Protein AF-A0A3Q7WY56-F1 (afdb_monomer)

Structure (mmCIF, N/CA/C/O backbone):
data_AF-A0A3Q7WY56-F1
#
_entry.id   AF-A0A3Q7WY56-F1
#
loop_
_atom_site.group_PDB
_atom_site.id
_atom_site.type_symbol
_atom_site.label_atom_id
_atom_site.label_alt_id
_a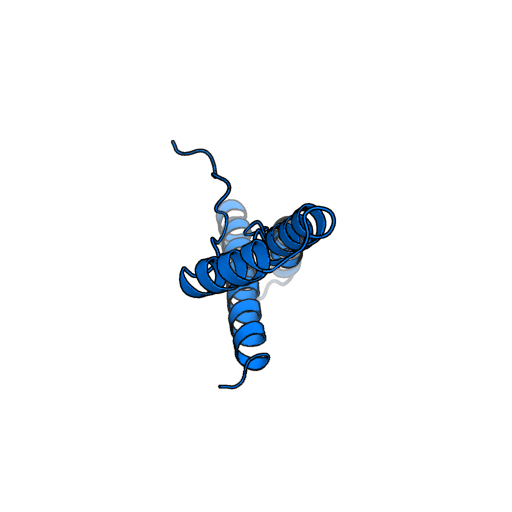tom_site.label_comp_id
_atom_site.label_asym_id
_atom_site.label_entity_id
_atom_site.label_seq_id
_atom_site.pdbx_PDB_ins_code
_atom_site.Cartn_x
_atom_site.Cartn_y
_atom_site.Cartn_z
_atom_site.occupancy
_atom_site.B_iso_or_equiv
_atom_site.auth_seq_id
_atom_site.auth_comp_id
_atom_site.auth_asym_id
_atom_site.auth_atom_id
_atom_site.pdbx_PDB_model_num
ATOM 1 N N . MET A 1 1 ? -13.138 19.930 -10.312 1.00 34.09 1 MET A N 1
ATOM 2 C CA . MET A 1 1 ? -11.864 19.343 -9.850 1.00 34.09 1 MET A CA 1
ATOM 3 C C . MET A 1 1 ? -12.068 18.940 -8.403 1.00 34.09 1 MET A C 1
ATOM 5 O O . MET A 1 1 ? -12.091 19.811 -7.547 1.00 34.09 1 MET A O 1
ATOM 9 N N . ALA A 1 2 ? -12.364 17.667 -8.146 1.00 39.28 2 ALA A N 1
ATOM 10 C CA . ALA A 1 2 ? -12.441 17.174 -6.778 1.00 39.28 2 ALA A CA 1
ATOM 11 C C . ALA A 1 2 ? -11.005 17.058 -6.255 1.00 39.28 2 ALA A C 1
ATOM 13 O O . ALA A 1 2 ? -10.162 16.441 -6.908 1.00 39.28 2 ALA A O 1
ATOM 14 N N . LEU A 1 3 ? -10.716 17.704 -5.125 1.00 43.19 3 LEU A N 1
ATOM 15 C CA . LEU A 1 3 ? -9.521 17.400 -4.339 1.00 43.19 3 LEU A CA 1
ATOM 16 C C . LEU A 1 3 ? -9.532 15.889 -4.035 1.00 43.19 3 LEU A C 1
ATOM 18 O O . LEU A 1 3 ? -10.628 15.335 -3.938 1.00 43.19 3 LEU A O 1
ATOM 22 N N . PRO A 1 4 ? -8.375 15.208 -3.929 1.00 46.72 4 PRO A N 1
ATOM 23 C CA . PRO A 1 4 ? -8.322 13.815 -3.493 1.00 46.72 4 PRO A CA 1
ATOM 24 C C . PRO A 1 4 ? -8.887 13.741 -2.072 1.00 46.72 4 PRO A C 1
ATOM 26 O O . PRO A 1 4 ? -8.187 13.974 -1.087 1.00 46.72 4 PRO A O 1
ATOM 29 N N . ASP A 1 5 ? -10.198 13.544 -2.000 1.00 47.88 5 ASP A N 1
ATOM 30 C CA . ASP A 1 5 ? -10.966 13.618 -0.776 1.00 47.88 5 ASP A CA 1
ATOM 31 C C . ASP A 1 5 ? -10.681 12.370 0.056 1.00 47.88 5 ASP A C 1
ATOM 33 O O . ASP A 1 5 ? -10.374 11.292 -0.468 1.00 47.88 5 ASP A O 1
ATOM 37 N N . LYS A 1 6 ? -10.706 12.525 1.376 1.00 53.75 6 LYS A N 1
ATOM 38 C CA . LYS A 1 6 ? -10.384 11.440 2.301 1.00 53.75 6 LYS A CA 1
ATOM 39 C C . LYS A 1 6 ? -11.526 10.429 2.261 1.00 53.75 6 LYS A C 1
ATOM 41 O O . LYS A 1 6 ? -12.520 10.577 2.961 1.00 53.75 6 LYS A O 1
ATOM 46 N N . HIS A 1 7 ? -11.383 9.398 1.438 1.00 49.97 7 HIS A N 1
ATOM 47 C CA . HIS A 1 7 ? -12.298 8.266 1.432 1.00 49.97 7 HIS A CA 1
ATOM 48 C C . HIS A 1 7 ? -12.074 7.450 2.711 1.00 49.97 7 HIS A C 1
ATOM 50 O O . HIS A 1 7 ? -11.085 6.728 2.850 1.00 49.97 7 HIS A O 1
ATOM 56 N N . TYR A 1 8 ? -12.961 7.634 3.684 1.00 56.81 8 TYR A N 1
ATOM 57 C CA . TYR A 1 8 ? -13.052 6.765 4.849 1.00 56.81 8 TYR A CA 1
ATOM 58 C C . TYR A 1 8 ? -13.863 5.537 4.447 1.00 56.81 8 TYR A C 1
ATOM 60 O O . TYR A 1 8 ? -14.979 5.685 3.945 1.00 56.81 8 TYR A O 1
ATOM 68 N N . ASP A 1 9 ? -13.303 4.344 4.644 1.00 60.62 9 ASP A N 1
ATOM 69 C CA . ASP A 1 9 ? -14.116 3.133 4.591 1.00 60.62 9 ASP A CA 1
ATOM 70 C C . ASP A 1 9 ? -15.002 3.150 5.835 1.00 60.62 9 ASP A C 1
ATOM 72 O O . ASP A 1 9 ? -14.515 3.175 6.967 1.00 60.62 9 ASP A O 1
ATOM 76 N N . VAL A 1 10 ? -16.310 3.247 5.616 1.00 63.91 10 VAL A N 1
ATOM 77 C CA . VAL A 1 10 ? -17.287 3.237 6.701 1.00 63.91 10 VAL A CA 1
ATOM 78 C C . VAL A 1 10 ? -17.569 1.791 7.116 1.00 63.91 10 VAL A C 1
ATOM 80 O O . VAL A 1 10 ? -17.696 0.930 6.241 1.00 63.91 10 VAL A O 1
ATOM 83 N N . PRO A 1 11 ? -17.686 1.504 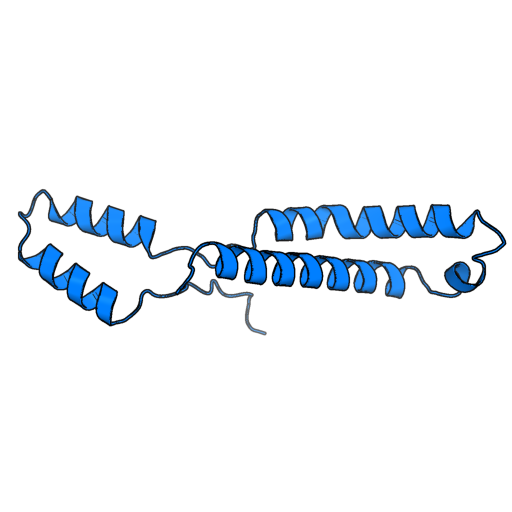8.426 1.00 68.38 11 PRO A N 1
ATOM 84 C CA . PRO A 1 11 ? -18.069 0.179 8.897 1.00 68.38 11 PRO A CA 1
ATOM 85 C C . PRO A 1 11 ? -19.449 -0.231 8.369 1.00 68.38 11 PRO A C 1
ATOM 87 O O . PRO A 1 11 ? -20.301 0.604 8.047 1.00 68.38 11 PRO A O 1
ATOM 90 N N . SER A 1 12 ? -19.670 -1.540 8.283 1.00 75.69 12 SER A N 1
ATOM 91 C CA . SER A 1 12 ? -20.938 -2.116 7.838 1.00 75.69 12 SER A CA 1
ATOM 92 C C . SER A 1 12 ? -22.076 -1.730 8.785 1.00 75.69 12 SER A C 1
ATOM 94 O O . SER A 1 12 ? -21.887 -1.623 9.994 1.00 75.69 12 SER A O 1
ATOM 96 N N . ASN A 1 13 ? -23.297 -1.597 8.254 1.00 79.12 13 ASN A N 1
ATOM 97 C CA . ASN A 1 13 ? -24.485 -1.259 9.051 1.00 79.12 13 ASN A CA 1
ATOM 98 C C . ASN A 1 13 ? -24.681 -2.213 10.248 1.00 79.12 13 ASN A C 1
ATOM 100 O O . ASN A 1 13 ? -25.041 -1.781 11.336 1.00 79.12 13 ASN A O 1
ATOM 104 N N . LYS A 1 14 ? -24.346 -3.497 10.064 1.00 80.19 14 LYS A N 1
ATOM 105 C CA . LYS A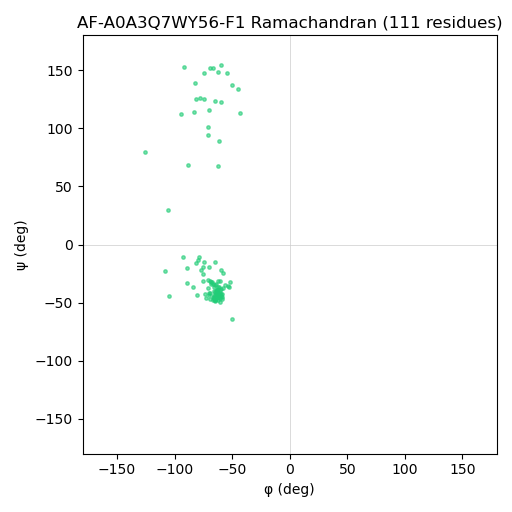 1 14 ? -24.416 -4.520 11.119 1.00 80.19 14 LYS A CA 1
ATOM 106 C C . LYS A 1 14 ? -23.440 -4.253 12.269 1.00 80.19 14 LYS A C 1
ATOM 108 O O . LYS A 1 14 ? -23.795 -4.402 13.428 1.00 80.19 14 LYS A O 1
ATOM 113 N N . GLU A 1 15 ? -22.224 -3.813 11.948 1.00 78.12 15 GLU A N 1
ATOM 114 C CA . GLU A 1 15 ? -21.193 -3.496 12.946 1.00 78.12 15 GLU A CA 1
ATOM 115 C C . GLU A 1 15 ? -21.559 -2.239 13.743 1.00 78.12 15 GLU A C 1
ATOM 117 O O . GLU A 1 15 ? -21.224 -2.127 14.921 1.00 78.12 15 GLU A O 1
ATOM 122 N N . ILE A 1 16 ? -22.275 -1.305 13.107 1.00 81.69 16 ILE A N 1
ATOM 123 C CA . ILE A 1 16 ? -22.806 -0.102 13.752 1.00 81.69 16 ILE A CA 1
ATOM 124 C C . ILE A 1 16 ? -23.946 -0.465 14.715 1.00 81.69 16 ILE A C 1
ATOM 126 O O . ILE A 1 16 ? -23.963 0.042 15.836 1.00 81.69 16 ILE A O 1
ATOM 130 N N . GLU A 1 17 ? -24.869 -1.351 14.323 1.00 83.50 17 GLU A N 1
ATOM 131 C CA . GLU A 1 17 ? -25.944 -1.837 15.206 1.00 83.50 17 GLU A CA 1
ATOM 132 C C . GLU A 1 17 ? -25.396 -2.586 16.427 1.00 83.50 17 GLU A C 1
ATOM 134 O O . GLU A 1 17 ? -25.799 -2.296 17.558 1.00 83.50 17 GLU A O 1
ATOM 139 N N . ASP A 1 18 ? -24.441 -3.496 16.220 1.00 84.12 18 ASP A N 1
ATOM 140 C CA . ASP A 1 18 ? -23.810 -4.256 17.305 1.00 84.12 18 ASP A CA 1
ATOM 141 C C . ASP A 1 18 ? -23.045 -3.335 18.269 1.00 84.12 18 ASP A C 1
ATOM 143 O O . ASP A 1 18 ? -23.153 -3.474 19.493 1.00 84.12 18 ASP A O 1
ATOM 147 N N . PHE A 1 19 ? -22.331 -2.338 17.734 1.00 83.56 19 PHE A N 1
ATOM 148 C CA . PHE A 1 19 ? -21.687 -1.301 18.539 1.00 83.56 19 PHE A CA 1
ATOM 149 C C . PHE A 1 19 ? -22.703 -0.506 19.360 1.00 83.56 19 PHE A C 1
ATOM 151 O O . PHE A 1 19 ? -22.495 -0.292 20.553 1.00 83.56 19 PHE A O 1
ATOM 158 N N . PHE A 1 20 ? -23.811 -0.085 18.749 1.00 82.81 20 PHE A N 1
ATOM 159 C CA . PHE A 1 20 ? -24.818 0.725 19.428 1.00 82.81 20 PHE A CA 1
ATOM 160 C C . PHE A 1 20 ? -25.499 -0.049 20.560 1.00 82.81 20 PHE A C 1
ATOM 162 O O . PHE A 1 20 ? -25.772 0.508 21.624 1.00 82.81 20 PHE A O 1
ATOM 169 N N . LYS A 1 21 ? -25.722 -1.350 20.368 1.00 85.44 21 LYS A N 1
ATOM 170 C CA . LYS A 1 21 ? -26.266 -2.230 21.403 1.00 85.44 21 LYS A CA 1
ATOM 171 C C . LYS A 1 21 ? -25.299 -2.374 22.584 1.00 85.44 21 LYS A C 1
ATOM 173 O O . LYS A 1 21 ? -25.692 -2.143 23.726 1.00 85.44 21 LYS A O 1
ATOM 178 N N . GLN A 1 22 ? -24.021 -2.631 22.300 1.00 83.56 22 GLN A N 1
ATOM 179 C CA . GLN A 1 22 ? -22.964 -2.729 23.313 1.00 83.56 22 GLN A CA 1
ATOM 180 C C . GLN A 1 22 ? -22.719 -1.393 24.039 1.00 83.56 22 GLN A C 1
ATOM 182 O O . GLN A 1 22 ? -22.464 -1.368 25.242 1.00 83.56 22 GLN A O 1
ATOM 187 N N . TRP A 1 23 ? -22.856 -0.270 23.331 1.00 81.19 23 TRP A N 1
ATOM 188 C CA . TRP A 1 23 ? -22.805 1.074 23.899 1.00 81.19 23 TRP A CA 1
ATOM 189 C C . TRP A 1 23 ? -23.927 1.308 24.906 1.00 81.19 23 TRP A C 1
ATOM 191 O O . TRP A 1 23 ? -23.679 1.801 26.009 1.00 81.19 23 TRP A O 1
ATOM 201 N N . ASN A 1 24 ? -25.158 0.950 24.539 1.00 82.62 24 ASN A N 1
ATOM 202 C CA . ASN A 1 24 ? -26.337 1.208 25.360 1.00 82.62 24 ASN A CA 1
ATOM 203 C C . ASN A 1 24 ? -26.377 0.333 26.622 1.00 82.62 24 ASN A C 1
ATOM 205 O O . ASN A 1 24 ? -26.863 0.781 27.657 1.00 82.62 24 ASN A O 1
ATOM 209 N N . GLU A 1 25 ? -25.815 -0.876 26.550 1.00 83.44 25 GLU A N 1
ATOM 210 C CA . GLU A 1 25 ? -25.674 -1.805 27.681 1.00 83.44 25 GLU A CA 1
ATOM 211 C C . GLU A 1 25 ? -24.495 -1.452 28.617 1.00 83.44 25 GLU A C 1
ATOM 213 O O . GLU A 1 25 ? -24.387 -2.003 29.712 1.00 83.44 25 GLU A O 1
ATOM 218 N N . SER A 1 26 ? -23.612 -0.525 28.223 1.00 78.69 26 SER A N 1
ATOM 219 C CA . SER A 1 26 ? -22.411 -0.166 28.993 1.00 78.69 26 SER A CA 1
ATOM 220 C C . SER A 1 26 ? -22.614 0.999 29.977 1.00 78.69 26 SER A C 1
ATOM 222 O O . SER A 1 26 ? -23.435 1.894 29.770 1.00 78.69 26 SER A O 1
ATOM 224 N N . ASN A 1 27 ? -21.819 1.011 31.055 1.00 78.88 27 ASN A N 1
ATOM 225 C CA . ASN A 1 27 ? -21.794 2.101 3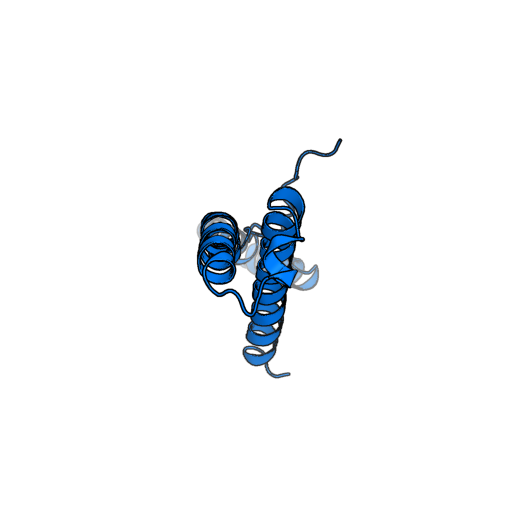2.039 1.00 78.88 27 ASN A CA 1
ATOM 226 C C . ASN A 1 27 ? -21.188 3.391 31.465 1.00 78.88 27 ASN A C 1
ATOM 228 O O . ASN A 1 27 ? -20.312 3.352 30.601 1.00 78.88 27 ASN A O 1
ATOM 232 N N . GLU A 1 28 ? -21.609 4.539 32.000 1.00 72.69 28 GLU A N 1
ATOM 233 C CA . GLU A 1 28 ? -21.256 5.881 31.510 1.00 72.69 28 GLU A CA 1
ATOM 234 C C . GLU A 1 28 ? -19.738 6.147 31.449 1.00 72.69 28 GLU A C 1
ATOM 236 O O . GLU A 1 28 ? -19.259 6.750 30.491 1.00 72.69 28 GLU A O 1
ATOM 241 N N . GLU A 1 29 ? -18.961 5.598 32.390 1.00 73.69 29 GLU A N 1
ATOM 242 C CA . GLU A 1 29 ? -17.489 5.660 32.376 1.00 73.69 29 GLU A CA 1
ATOM 243 C C . GLU A 1 29 ? -16.850 4.845 31.240 1.00 73.69 29 GLU A C 1
ATOM 245 O O . GLU A 1 29 ? -15.826 5.240 30.682 1.00 73.69 29 GLU A O 1
ATOM 250 N N . ASN A 1 30 ? -17.454 3.714 30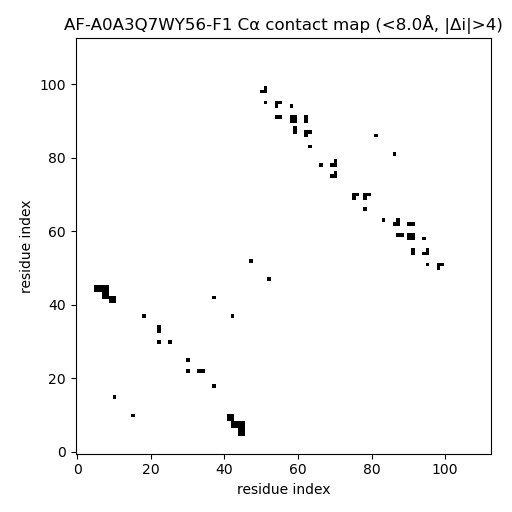.866 1.00 75.44 30 ASN A N 1
ATOM 251 C CA . ASN A 1 30 ? -16.913 2.814 29.845 1.00 75.44 30 ASN A CA 1
ATOM 252 C C . ASN A 1 30 ? -17.377 3.162 28.435 1.00 75.44 30 ASN A C 1
ATOM 254 O O . ASN A 1 30 ? -16.691 2.789 27.482 1.00 75.44 30 ASN A O 1
ATOM 258 N N . LYS A 1 31 ? -18.480 3.909 28.299 1.00 78.12 31 LYS A N 1
ATOM 259 C CA . LYS A 1 31 ? -18.975 4.412 27.016 1.00 78.12 31 LYS A CA 1
ATOM 260 C C . LYS A 1 31 ? -17.843 5.093 26.253 1.00 78.12 31 LYS A C 1
ATOM 262 O O . LYS A 1 31 ? -17.358 4.544 25.275 1.00 78.12 31 LYS A O 1
ATOM 267 N N . ASN A 1 32 ? -17.275 6.189 26.755 1.00 76.62 32 ASN A N 1
ATOM 268 C CA . ASN A 1 32 ? -16.212 6.918 26.040 1.00 76.62 32 ASN A CA 1
ATOM 269 C C . ASN A 1 32 ? -15.026 6.047 25.575 1.00 76.62 32 ASN A C 1
ATOM 271 O O . ASN A 1 32 ? -14.458 6.294 24.507 1.00 76.62 32 ASN A O 1
ATOM 275 N N . LYS A 1 33 ? -14.683 4.999 26.331 1.00 80.81 33 LYS A N 1
ATOM 276 C CA . LYS A 1 33 ? -13.626 4.049 25.974 1.00 80.81 33 LYS A CA 1
ATOM 277 C C . LYS A 1 33 ? -14.036 3.126 24.822 1.00 80.81 33 LYS A C 1
ATOM 279 O O . LYS A 1 33 ? -13.282 2.994 23.864 1.00 80.81 33 LYS A O 1
ATOM 284 N N . ILE A 1 34 ? -15.246 2.570 24.870 1.00 81.50 34 ILE A N 1
ATOM 285 C CA . ILE A 1 34 ? -15.800 1.683 23.834 1.00 81.50 34 ILE A CA 1
ATOM 286 C C . ILE A 1 34 ? -15.938 2.415 22.486 1.00 81.50 34 ILE A C 1
ATOM 288 O O . ILE A 1 34 ? -15.645 1.839 21.441 1.00 81.50 34 ILE A O 1
ATOM 292 N N . PHE A 1 35 ? -16.301 3.703 22.485 1.00 81.25 35 PHE A N 1
ATOM 293 C CA . PHE A 1 35 ? -16.392 4.511 21.252 1.00 81.25 35 PHE A CA 1
ATOM 294 C C . PHE A 1 35 ? -15.026 4.861 20.712 1.00 81.25 35 PHE A C 1
ATOM 296 O O . PHE A 1 35 ? -14.814 4.763 19.508 1.00 81.25 35 PHE A O 1
ATOM 303 N N . SER A 1 36 ? -14.097 5.240 21.588 1.00 78.06 36 SER A N 1
ATOM 304 C CA . SER A 1 36 ? -12.723 5.512 21.172 1.00 78.06 36 SER A CA 1
ATOM 305 C C . SER A 1 36 ? -12.105 4.274 20.517 1.00 78.06 36 SER A C 1
ATOM 307 O O . SER A 1 36 ? -11.552 4.385 19.426 1.00 78.06 36 SER A O 1
ATOM 309 N N . ASP A 1 37 ? -12.287 3.091 21.109 1.00 81.00 37 ASP A N 1
ATOM 310 C CA . ASP A 1 37 ? -11.825 1.827 20.528 1.00 81.00 37 ASP A CA 1
ATOM 311 C C . ASP A 1 37 ? -12.537 1.495 19.209 1.00 81.00 37 ASP A C 1
ATOM 313 O O . ASP A 1 37 ? -11.883 1.100 18.245 1.00 81.00 37 ASP A O 1
ATOM 317 N N . PHE A 1 38 ? -13.856 1.695 19.116 1.00 81.31 38 PHE A N 1
ATOM 318 C CA . PHE A 1 38 ? -14.605 1.469 17.875 1.00 81.31 38 PHE A CA 1
ATOM 319 C C . PHE A 1 38 ? -14.144 2.396 16.746 1.00 81.31 38 PHE A C 1
ATOM 321 O O . PHE A 1 38 ? -13.912 1.940 15.627 1.00 81.31 38 PHE A O 1
ATOM 328 N N . MET A 1 39 ? -13.955 3.684 17.036 1.00 76.31 39 MET A N 1
ATOM 329 C CA . MET A 1 39 ? -13.480 4.666 16.062 1.00 76.31 39 MET A CA 1
ATOM 330 C C . MET A 1 39 ? -12.042 4.364 15.634 1.00 76.31 39 MET A C 1
ATOM 332 O O . MET A 1 39 ? -11.756 4.365 14.442 1.00 76.31 39 MET A O 1
ATOM 336 N N . LEU A 1 40 ? -11.145 4.030 16.566 1.00 72.19 40 LEU A N 1
ATOM 337 C CA . LEU A 1 40 ? -9.760 3.665 16.242 1.00 72.19 40 LEU A CA 1
ATOM 338 C C . LEU A 1 40 ? -9.662 2.384 15.406 1.00 72.19 40 LEU A C 1
ATOM 340 O O . LEU A 1 40 ? -8.767 2.263 14.570 1.00 72.19 40 LEU A O 1
ATOM 344 N N . LYS A 1 41 ? -10.564 1.426 15.632 1.00 70.38 41 LYS A N 1
ATOM 345 C CA . LYS A 1 41 ? -10.542 0.122 14.964 1.00 70.38 41 LYS A CA 1
ATOM 346 C C . LYS A 1 41 ? -11.221 0.145 13.594 1.00 70.38 41 LYS A C 1
ATOM 348 O O . LYS A 1 41 ? -10.740 -0.522 12.681 1.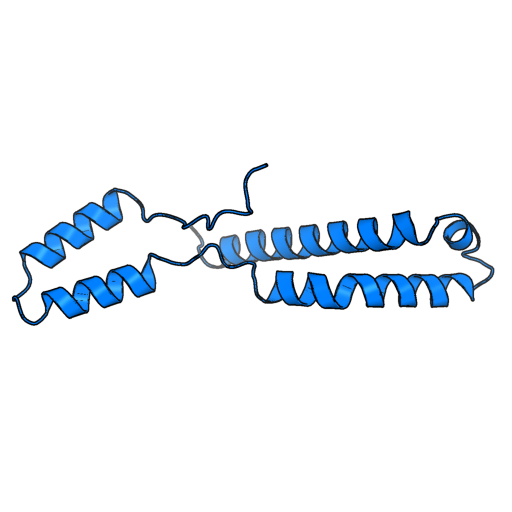00 70.38 41 LYS A O 1
ATOM 353 N N . ASN A 1 42 ? -12.302 0.914 13.450 1.00 65.19 42 ASN A N 1
ATOM 354 C CA . ASN A 1 42 ? -13.158 0.885 12.262 1.00 65.19 42 ASN A CA 1
ATOM 355 C C . ASN A 1 42 ? -13.034 2.124 11.373 1.00 65.19 42 ASN A C 1
ATOM 357 O O . ASN A 1 42 ? -13.288 2.029 10.177 1.00 65.19 42 ASN A O 1
ATOM 361 N N . VAL A 1 43 ? -12.591 3.269 11.901 1.00 59.59 43 VAL A N 1
ATOM 362 C CA . VAL A 1 43 ? -12.251 4.441 11.079 1.00 59.59 43 VAL A CA 1
ATOM 363 C C . VAL A 1 43 ? -10.793 4.319 10.663 1.00 59.59 43 VAL A C 1
ATOM 365 O O . VAL A 1 43 ? -9.912 5.065 11.095 1.00 59.59 43 VAL A O 1
ATOM 368 N N . ASN A 1 44 ? -10.521 3.343 9.802 1.00 56.19 44 ASN A N 1
ATOM 369 C CA . ASN A 1 44 ? -9.261 3.329 9.088 1.00 56.19 44 ASN A CA 1
ATOM 370 C C . ASN A 1 44 ? -9.446 4.248 7.880 1.00 56.19 44 ASN A C 1
ATOM 372 O O . ASN A 1 44 ? -10.245 3.974 6.984 1.00 56.19 44 ASN A O 1
ATOM 376 N N . LEU A 1 45 ? -8.717 5.368 7.859 1.00 51.41 45 LEU A N 1
ATOM 377 C CA . LEU A 1 45 ? -8.466 6.072 6.603 1.00 51.41 45 LEU A CA 1
ATOM 378 C C . LEU A 1 45 ? -8.090 4.992 5.590 1.00 51.41 45 LEU A C 1
ATOM 380 O O . LEU A 1 45 ? -7.262 4.140 5.925 1.00 51.41 45 LEU A O 1
ATOM 384 N N . SER A 1 46 ? -8.663 5.020 4.384 1.00 52.25 46 SER A N 1
ATOM 385 C CA . SER A 1 46 ? -8.112 4.301 3.234 1.00 52.25 46 SER A CA 1
ATOM 386 C C . SER A 1 46 ? -6.725 4.892 2.959 1.00 52.25 46 SER A C 1
ATOM 388 O O . SER A 1 46 ? -6.512 5.634 1.999 1.00 52.25 46 SER A O 1
ATOM 390 N N . LYS A 1 47 ? -5.788 4.670 3.884 1.00 53.16 47 LYS A N 1
ATOM 391 C CA . LYS A 1 47 ? -4.424 5.139 3.854 1.00 53.16 47 LYS A CA 1
ATOM 392 C C . LYS A 1 47 ? -3.875 4.527 2.594 1.00 53.16 47 LYS A C 1
ATOM 394 O O . LYS A 1 47 ? -3.925 3.313 2.399 1.00 53.16 47 LYS A O 1
ATOM 399 N N . VAL A 1 48 ? -3.399 5.406 1.728 1.00 56.09 48 VAL A N 1
ATOM 400 C CA . VAL A 1 48 ? -2.430 5.039 0.712 1.00 56.09 48 VAL A CA 1
ATOM 401 C C . VAL A 1 48 ? -1.414 4.156 1.425 1.00 56.09 48 VAL A C 1
ATOM 403 O O . VAL A 1 48 ? -0.782 4.608 2.374 1.00 56.09 48 VAL A O 1
ATOM 406 N N . ASP A 1 49 ? -1.377 2.877 1.061 1.00 64.38 49 ASP A N 1
ATOM 407 C CA . ASP A 1 49 ? -0.518 1.903 1.719 1.00 64.38 49 ASP A CA 1
ATOM 408 C C . ASP A 1 49 ? 0.905 2.427 1.800 1.00 64.38 49 ASP A C 1
ATOM 410 O O . ASP A 1 49 ? 1.416 2.922 0.795 1.00 64.38 49 ASP A O 1
ATOM 414 N N . ASP A 1 50 ? 1.575 2.257 2.939 1.00 72.31 50 ASP A N 1
ATOM 415 C CA . ASP A 1 50 ? 2.981 2.652 3.082 1.00 72.31 50 ASP A CA 1
ATOM 416 C C . ASP A 1 50 ? 3.832 2.034 1.960 1.00 72.31 50 ASP A C 1
ATOM 418 O O . ASP A 1 50 ? 4.685 2.695 1.375 1.00 72.31 50 ASP A O 1
ATOM 422 N N . ALA A 1 51 ? 3.517 0.800 1.546 1.00 69.25 51 ALA A N 1
ATOM 423 C CA . ALA A 1 51 ? 4.131 0.146 0.390 1.00 69.25 51 ALA A CA 1
ATOM 424 C C . ALA A 1 51 ? 3.862 0.874 -0.941 1.00 69.25 51 ALA A C 1
ATOM 426 O O . ALA A 1 51 ? 4.750 0.967 -1.788 1.00 69.25 51 ALA A O 1
ATOM 427 N N . MET A 1 52 ? 2.660 1.416 -1.140 1.00 76.75 52 MET A N 1
ATOM 428 C CA . MET A 1 52 ? 2.304 2.209 -2.318 1.00 76.75 52 MET A CA 1
ATOM 429 C C . MET A 1 52 ? 2.996 3.580 -2.294 1.00 76.75 52 MET A C 1
ATOM 431 O O . MET A 1 52 ? 3.474 4.034 -3.334 1.00 76.75 52 MET A O 1
ATOM 435 N N . MET A 1 53 ? 3.124 4.199 -1.117 1.00 79.19 53 MET A N 1
ATOM 436 C CA . MET A 1 53 ? 3.863 5.449 -0.922 1.00 79.19 53 MET A CA 1
ATOM 437 C C . MET A 1 53 ? 5.363 5.266 -1.194 1.00 79.19 53 MET A C 1
ATOM 439 O O . MET A 1 53 ? 5.941 6.016 -1.979 1.00 79.19 53 MET A O 1
ATOM 443 N N . ILE A 1 54 ? 5.979 4.224 -0.629 1.00 81.69 54 ILE A N 1
ATOM 444 C CA . ILE A 1 54 ? 7.384 3.867 -0.879 1.00 81.69 54 ILE A CA 1
ATOM 445 C C . ILE A 1 54 ? 7.600 3.575 -2.367 1.00 81.69 54 ILE A C 1
ATOM 447 O O . ILE A 1 54 ? 8.547 4.082 -2.967 1.00 81.69 54 ILE A O 1
ATOM 451 N N . THR A 1 55 ? 6.694 2.819 -2.991 1.00 83.38 55 THR A N 1
ATOM 452 C CA . THR A 1 55 ? 6.766 2.526 -4.430 1.00 83.38 55 THR A CA 1
ATOM 453 C C . THR A 1 55 ? 6.666 3.800 -5.264 1.00 83.38 55 THR A C 1
ATOM 455 O O . THR A 1 55 ? 7.436 3.963 -6.203 1.00 83.38 55 THR A O 1
ATOM 458 N N . GLY A 1 56 ? 5.788 4.740 -4.906 1.00 82.44 56 GLY A N 1
ATOM 459 C CA . GLY A 1 56 ? 5.674 6.031 -5.590 1.00 82.44 56 GLY A CA 1
ATOM 460 C C . GLY A 1 56 ? 6.944 6.887 -5.516 1.00 82.44 56 GLY A C 1
ATOM 461 O O . GLY A 1 56 ? 7.239 7.613 -6.463 1.00 82.44 56 GLY A O 1
ATOM 462 N N . ILE A 1 57 ? 7.719 6.772 -4.433 1.00 86.19 57 ILE A N 1
ATOM 463 C CA . ILE A 1 57 ? 8.987 7.496 -4.249 1.00 86.19 57 ILE A CA 1
ATOM 464 C C . ILE A 1 57 ? 10.138 6.802 -4.992 1.00 86.19 57 ILE A C 1
ATOM 466 O O . ILE A 1 57 ? 10.947 7.464 -5.640 1.00 86.19 57 ILE A O 1
ATOM 470 N N . VAL A 1 58 ? 10.224 5.472 -4.905 1.00 87.62 58 VAL A N 1
ATOM 471 C CA . VAL A 1 58 ? 11.388 4.704 -5.382 1.00 87.62 58 VAL A CA 1
ATOM 472 C C . VAL A 1 58 ? 11.260 4.279 -6.847 1.00 87.62 58 VAL A C 1
ATOM 474 O O . VAL A 1 58 ? 12.268 4.223 -7.555 1.00 87.62 58 VAL A O 1
ATOM 477 N N . ALA A 1 59 ? 10.049 4.002 -7.339 1.00 85.06 59 ALA A N 1
ATOM 478 C CA . ALA A 1 59 ? 9.851 3.484 -8.693 1.00 85.06 59 ALA A CA 1
ATOM 479 C C . ALA A 1 59 ? 10.310 4.449 -9.803 1.00 85.06 59 ALA A C 1
ATOM 481 O O . ALA A 1 59 ? 10.974 3.969 -10.726 1.00 85.06 59 ALA A O 1
ATOM 482 N N . PRO A 1 60 ? 10.056 5.776 -9.743 1.00 83.31 60 PRO A N 1
ATOM 483 C CA . PRO A 1 60 ? 10.502 6.671 -10.809 1.00 83.31 60 PRO A CA 1
ATOM 484 C C . PRO A 1 60 ? 12.038 6.759 -10.931 1.00 83.31 60 PRO A C 1
ATOM 486 O O . PRO A 1 60 ? 12.551 6.549 -12.036 1.00 83.31 60 PRO A O 1
ATOM 489 N N . PRO A 1 61 ? 12.809 6.976 -9.839 1.00 83.75 61 PRO A N 1
ATOM 490 C CA . PRO A 1 61 ? 14.272 6.924 -9.893 1.00 83.75 61 PRO A CA 1
ATOM 491 C C . PRO A 1 61 ? 14.810 5.559 -10.338 1.00 83.75 61 PRO A C 1
ATOM 493 O O . PRO A 1 61 ? 15.723 5.499 -11.165 1.00 83.75 61 PRO A O 1
ATOM 496 N N . ALA A 1 62 ? 14.229 4.461 -9.842 1.00 84.75 62 ALA A N 1
ATOM 497 C CA . ALA A 1 62 ? 14.654 3.110 -10.202 1.00 84.75 62 ALA A CA 1
ATOM 498 C C . ALA A 1 62 ? 14.441 2.816 -11.696 1.00 84.75 62 ALA A C 1
ATOM 500 O O . ALA A 1 62 ? 15.339 2.287 -12.351 1.00 84.75 62 ALA A O 1
ATOM 501 N N . ALA A 1 63 ? 13.297 3.212 -12.265 1.00 84.06 63 ALA A N 1
ATOM 502 C CA . ALA A 1 63 ? 13.009 3.053 -13.690 1.00 84.06 63 ALA A CA 1
ATOM 503 C C . ALA A 1 63 ? 13.977 3.864 -14.566 1.00 84.06 63 ALA A C 1
ATOM 505 O O . ALA A 1 63 ? 14.446 3.375 -15.596 1.00 84.06 63 ALA A O 1
ATOM 506 N N . MET A 1 64 ? 14.325 5.080 -14.140 1.00 82.56 64 MET A N 1
ATOM 507 C CA . MET A 1 64 ? 15.296 5.922 -14.840 1.00 82.56 64 MET A CA 1
ATOM 508 C C . MET A 1 64 ? 16.697 5.291 -14.839 1.00 82.56 64 MET A C 1
ATOM 510 O O . MET A 1 64 ? 17.363 5.256 -15.877 1.00 82.56 64 MET A O 1
ATOM 514 N N . MET A 1 65 ? 17.131 4.736 -13.702 1.00 85.06 65 MET A N 1
ATOM 515 C CA . MET A 1 65 ? 18.408 4.022 -13.607 1.00 85.06 65 MET A CA 1
ATOM 516 C C . MET A 1 65 ? 18.414 2.743 -14.447 1.00 85.06 65 MET A C 1
ATOM 518 O O . MET A 1 65 ? 19.350 2.536 -15.215 1.00 85.06 65 MET A O 1
ATOM 522 N N . ALA A 1 66 ? 17.361 1.926 -14.360 1.00 81.62 66 ALA A N 1
ATOM 523 C CA . ALA A 1 66 ? 17.228 0.688 -15.129 1.00 81.62 66 ALA A CA 1
ATOM 524 C C . ALA A 1 66 ? 17.247 0.942 -16.642 1.00 81.62 66 ALA A C 1
ATOM 526 O O . ALA A 1 66 ? 17.860 0.200 -17.409 1.00 81.62 66 ALA A O 1
ATOM 527 N N . LYS A 1 67 ? 16.624 2.033 -17.092 1.00 75.19 67 LYS A N 1
ATOM 528 C CA . LYS A 1 67 ? 16.690 2.429 -18.495 1.00 75.19 67 LYS A CA 1
ATOM 529 C C . LYS A 1 67 ? 18.087 2.901 -18.896 1.00 75.19 67 LYS A C 1
ATOM 531 O O . LYS A 1 67 ? 18.568 2.525 -19.964 1.00 75.19 67 LYS A O 1
ATOM 536 N N . ARG A 1 68 ? 18.762 3.678 -18.043 1.00 77.25 68 ARG A N 1
ATOM 537 C CA . ARG A 1 68 ? 20.128 4.162 -18.294 1.00 77.25 68 ARG A CA 1
ATOM 538 C C . ARG A 1 68 ? 21.140 3.018 -18.393 1.00 77.25 68 ARG A C 1
ATOM 540 O O . ARG A 1 68 ? 22.014 3.061 -19.254 1.00 77.25 68 ARG A O 1
ATOM 547 N N . THR A 1 69 ? 21.009 1.991 -17.555 1.00 78.19 69 THR A N 1
ATOM 548 C CA . THR A 1 69 ? 21.846 0.782 -17.622 1.00 78.19 69 THR A CA 1
ATOM 549 C C . THR A 1 69 ? 21.442 -0.138 -18.774 1.00 78.19 69 THR A C 1
ATOM 551 O O . THR A 1 69 ? 22.300 -0.766 -19.379 1.00 78.19 69 THR A O 1
ATOM 554 N N . GLY A 1 70 ? 20.166 -0.182 -19.160 1.00 67.75 70 GLY A N 1
ATOM 555 C CA . GLY A 1 70 ? 19.721 -0.914 -20.350 1.00 67.75 70 GLY A CA 1
ATOM 556 C C . GLY A 1 70 ? 20.207 -0.298 -21.668 1.00 67.75 70 GLY A C 1
ATOM 557 O O . GLY A 1 70 ? 20.501 -1.020 -22.616 1.00 67.75 70 GLY A O 1
ATOM 558 N N . GLN A 1 71 ? 20.357 1.030 -21.722 1.00 65.50 71 GLN A N 1
ATOM 559 C CA . GLN A 1 71 ? 20.904 1.744 -22.883 1.00 65.50 71 GLN A CA 1
ATOM 560 C C . GLN A 1 71 ? 22.408 1.517 -23.104 1.00 65.50 71 GLN A C 1
ATOM 562 O O . GLN A 1 71 ? 22.889 1.777 -24.209 1.00 65.50 71 GLN A O 1
ATOM 567 N N . SER A 1 72 ? 23.156 1.063 -22.090 1.00 68.38 72 SER A N 1
ATOM 568 C CA . SER A 1 72 ? 24.590 0.773 -22.234 1.00 68.38 72 SER A CA 1
ATOM 569 C C . SER A 1 72 ? 24.862 -0.580 -22.896 1.00 68.38 72 SER A C 1
ATOM 571 O O . SER A 1 72 ? 25.984 -0.820 -23.339 1.00 68.38 72 SER A O 1
ATOM 573 N N . VAL A 1 73 ? 23.845 -1.442 -23.019 1.00 71.94 73 VAL A N 1
ATOM 574 C CA . VAL A 1 73 ? 23.939 -2.730 -23.710 1.00 71.94 73 VAL A CA 1
ATOM 575 C C . VAL A 1 73 ? 23.463 -2.556 -25.163 1.00 71.94 73 VAL A C 1
ATOM 577 O O . VAL A 1 73 ? 22.268 -2.356 -25.389 1.00 71.94 73 VAL A O 1
ATOM 580 N N . PRO A 1 74 ? 24.347 -2.676 -26.178 1.00 60.25 74 PRO A N 1
ATOM 581 C CA . PRO A 1 74 ? 24.013 -2.396 -27.586 1.00 60.25 74 PRO A CA 1
ATOM 582 C C . PRO A 1 74 ? 22.884 -3.272 -28.153 1.00 60.25 74 PRO A C 1
ATOM 584 O O . PRO A 1 74 ? 22.221 -2.907 -29.120 1.00 60.25 74 PRO A O 1
ATOM 587 N N . GLN A 1 75 ? 22.663 -4.427 -27.528 1.00 61.69 75 GLN A N 1
ATOM 588 C CA . GLN A 1 75 ? 21.687 -5.452 -27.904 1.00 61.69 75 GLN A CA 1
ATOM 589 C C . GLN A 1 75 ? 20.242 -5.051 -27.551 1.00 61.69 75 GLN A C 1
ATOM 591 O O . GLN A 1 75 ? 19.293 -5.580 -28.117 1.00 61.69 75 GLN A O 1
ATOM 596 N N . LEU A 1 76 ? 20.073 -4.089 -26.635 1.00 64.06 76 LEU A N 1
ATOM 597 C CA . LEU A 1 76 ? 18.784 -3.555 -26.183 1.00 64.06 76 LEU A CA 1
ATOM 598 C C . LEU A 1 76 ? 18.528 -2.149 -26.754 1.00 64.06 76 LEU A C 1
ATOM 600 O O . LEU A 1 76 ? 17.841 -1.327 -26.149 1.00 64.06 76 LEU A O 1
ATOM 604 N N . SER A 1 77 ? 19.066 -1.862 -27.943 1.00 58.66 77 SER A N 1
ATOM 605 C CA . SER A 1 77 ? 18.946 -0.573 -28.644 1.00 58.66 77 SER A CA 1
ATOM 606 C C . SER A 1 77 ? 17.498 -0.144 -28.921 1.00 58.66 77 SER A C 1
ATOM 608 O O . SER A 1 77 ? 17.215 1.051 -28.961 1.00 58.66 77 SER A O 1
ATOM 610 N N . VAL A 1 78 ? 16.554 -1.085 -29.001 1.00 62.44 78 VAL A N 1
ATOM 611 C CA . VAL A 1 78 ? 15.103 -0.811 -29.049 1.00 62.44 78 VAL A CA 1
ATOM 612 C C . VAL A 1 78 ? 14.600 -0.074 -27.802 1.00 62.44 78 VAL A C 1
ATOM 614 O O . VAL A 1 78 ? 13.717 0.775 -27.893 1.00 62.44 78 VAL A O 1
ATOM 617 N N . MET A 1 79 ? 15.215 -0.306 -26.640 1.00 59.88 79 MET A N 1
ATOM 618 C CA . MET A 1 79 ? 14.881 0.375 -25.383 1.00 59.88 79 MET A CA 1
ATOM 619 C C . MET A 1 79 ? 15.390 1.829 -25.352 1.00 59.88 79 MET A C 1
ATOM 621 O O . MET A 1 79 ? 14.923 2.643 -24.553 1.00 59.88 79 MET A O 1
ATOM 625 N N . LYS A 1 80 ? 16.305 2.183 -26.268 1.00 59.25 80 LYS A N 1
ATOM 626 C CA . LYS A 1 80 ? 16.779 3.555 -26.504 1.00 59.25 80 LYS A CA 1
ATOM 627 C C . LYS A 1 80 ? 15.754 4.405 -27.263 1.00 59.25 80 LYS A C 1
ATOM 629 O O . LYS A 1 80 ? 15.764 5.620 -27.105 1.00 59.25 80 LYS A O 1
ATOM 634 N N . ALA A 1 81 ? 14.869 3.778 -28.044 1.00 68.62 81 ALA A N 1
ATOM 635 C CA . ALA A 1 81 ? 13.852 4.468 -28.840 1.00 68.62 81 ALA A CA 1
ATOM 636 C C . ALA A 1 81 ? 12.654 4.958 -28.008 1.00 68.62 81 ALA A C 1
ATOM 638 O O . ALA A 1 81 ? 11.961 5.887 -28.414 1.00 68.62 81 ALA A O 1
ATOM 639 N N . ILE A 1 82 ? 12.410 4.361 -26.837 1.00 74.75 82 ILE A N 1
ATOM 640 C CA . ILE A 1 82 ? 11.333 4.787 -25.939 1.00 74.75 82 ILE A CA 1
ATOM 641 C C . ILE A 1 82 ? 11.799 6.052 -25.201 1.00 74.75 82 ILE A C 1
ATOM 643 O O . ILE A 1 82 ? 12.854 6.005 -24.572 1.00 74.75 82 ILE A O 1
ATOM 647 N N . PRO A 1 83 ? 11.060 7.173 -25.209 1.00 76.94 83 PRO A N 1
ATOM 648 C CA . PRO A 1 83 ? 11.408 8.373 -24.439 1.00 76.94 83 PRO A CA 1
ATOM 649 C C . PRO A 1 83 ? 11.322 8.165 -22.917 1.00 76.94 83 PRO A C 1
ATOM 651 O O . PRO A 1 83 ? 10.543 7.344 -22.431 1.00 76.94 83 PRO A O 1
ATOM 654 N N . ASP A 1 84 ? 12.117 8.903 -22.131 1.00 75.00 84 ASP A N 1
ATOM 655 C CA . ASP A 1 84 ? 12.086 8.820 -20.651 1.00 75.00 84 ASP A CA 1
ATOM 656 C C . ASP A 1 84 ? 10.720 9.217 -20.087 1.00 75.00 84 ASP A C 1
ATOM 658 O O . ASP A 1 84 ? 10.205 8.572 -19.175 1.00 75.00 84 ASP A O 1
ATOM 662 N N . VAL A 1 85 ? 10.093 10.210 -20.719 1.00 78.44 85 VAL A N 1
ATOM 663 C CA . VAL A 1 85 ? 8.771 10.744 -20.368 1.00 78.44 85 VAL A CA 1
ATOM 664 C C . VAL A 1 85 ? 7.626 9.744 -20.542 1.00 78.44 85 VAL A C 1
ATOM 666 O O . VAL A 1 85 ? 6.550 9.970 -20.005 1.00 78.44 85 VAL A O 1
ATOM 669 N N . ILE A 1 86 ? 7.841 8.636 -21.262 1.00 80.88 86 ILE A N 1
ATOM 670 C CA . ILE A 1 86 ? 6.848 7.561 -21.412 1.00 80.88 86 ILE A CA 1
ATOM 671 C C . ILE A 1 86 ? 7.234 6.359 -20.551 1.00 80.88 86 ILE A C 1
ATOM 673 O O . ILE A 1 86 ? 6.388 5.805 -19.851 1.00 80.88 86 ILE A O 1
ATOM 677 N N . PHE A 1 87 ? 8.511 5.972 -20.555 1.00 81.56 87 PHE A N 1
ATOM 678 C CA . PHE A 1 87 ? 8.980 4.784 -19.840 1.00 81.56 87 PHE A CA 1
ATOM 679 C C . PHE A 1 87 ? 8.855 4.914 -18.318 1.00 81.56 87 PHE A C 1
ATOM 681 O O . PHE A 1 87 ? 8.376 3.999 -17.654 1.00 81.56 87 PHE A O 1
ATOM 688 N N . VAL A 1 88 ? 9.257 6.057 -17.754 1.00 84.12 88 VAL A N 1
ATOM 689 C CA . VAL A 1 88 ? 9.257 6.239 -16.296 1.00 84.12 88 VAL A CA 1
ATOM 690 C C . VAL A 1 88 ? 7.827 6.249 -15.737 1.00 84.12 88 VAL A C 1
ATOM 692 O O . VAL A 1 88 ? 7.559 5.485 -14.803 1.00 84.12 88 VAL A O 1
ATOM 695 N N . PRO A 1 89 ? 6.866 7.006 -16.310 1.00 81.88 89 PRO A N 1
ATOM 696 C CA . PRO A 1 89 ? 5.482 6.956 -15.840 1.00 81.88 89 PRO A CA 1
ATOM 697 C C . PRO A 1 89 ? 4.827 5.584 -16.030 1.00 81.88 89 PRO A C 1
ATOM 699 O O . PRO A 1 89 ? 4.137 5.115 -15.128 1.00 81.88 89 PRO A O 1
ATOM 702 N N . THR A 1 90 ? 5.070 4.900 -17.154 1.00 83.81 90 THR A N 1
ATOM 703 C CA . THR A 1 90 ? 4.483 3.569 -17.406 1.00 83.81 90 THR A CA 1
ATOM 704 C C . THR A 1 90 ? 5.016 2.505 -16.451 1.00 83.81 90 THR A C 1
ATOM 706 O O . THR A 1 90 ? 4.220 1.770 -15.864 1.00 83.81 90 THR A O 1
ATOM 709 N N . ALA A 1 91 ? 6.330 2.461 -16.215 1.00 84.25 91 ALA A N 1
ATOM 710 C CA . ALA A 1 91 ? 6.935 1.560 -15.234 1.00 84.25 91 ALA A CA 1
ATOM 711 C C . ALA A 1 91 ? 6.406 1.821 -13.813 1.00 84.25 91 ALA A C 1
ATOM 713 O O . ALA A 1 91 ? 6.116 0.884 -13.070 1.00 84.25 91 ALA A O 1
ATOM 714 N N . THR A 1 92 ? 6.213 3.094 -13.456 1.00 84.25 92 THR A N 1
ATOM 715 C CA . THR A 1 92 ? 5.673 3.489 -12.148 1.00 84.25 92 THR A CA 1
ATOM 716 C C . THR A 1 92 ? 4.221 3.031 -11.979 1.00 84.25 92 THR A C 1
ATOM 718 O O . THR A 1 92 ? 3.885 2.432 -10.960 1.00 84.25 92 THR A O 1
ATOM 721 N N . ILE A 1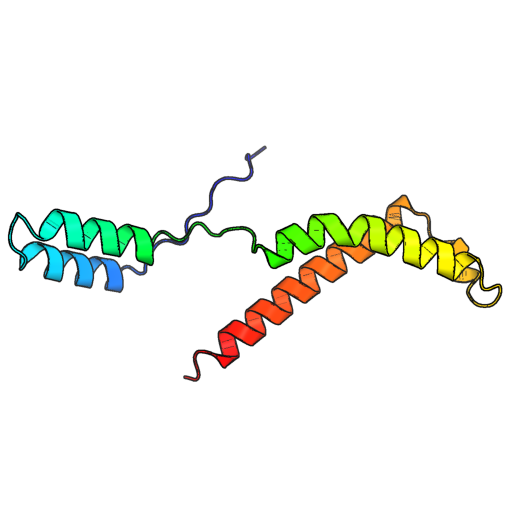 93 ? 3.360 3.236 -12.983 1.00 85.19 93 ILE A N 1
ATOM 722 C CA . ILE A 1 93 ? 1.965 2.763 -12.949 1.00 85.19 93 ILE A CA 1
ATOM 723 C C . ILE A 1 93 ? 1.915 1.236 -12.831 1.00 85.19 93 ILE A C 1
ATOM 725 O O . ILE A 1 93 ? 1.150 0.709 -12.023 1.00 85.19 93 ILE A O 1
ATOM 729 N N . LEU A 1 94 ? 2.755 0.522 -13.584 1.00 86.31 94 LEU A N 1
ATOM 730 C CA . LEU A 1 94 ? 2.824 -0.937 -13.527 1.00 86.31 94 LEU A CA 1
ATOM 731 C C . LEU A 1 94 ? 3.236 -1.433 -12.133 1.00 86.31 94 LEU A C 1
ATOM 733 O O . LEU A 1 94 ? 2.613 -2.352 -11.601 1.00 86.31 94 LEU A O 1
ATOM 737 N N . ALA A 1 95 ? 4.228 -0.789 -11.511 1.00 83.94 95 ALA A N 1
ATOM 738 C CA . ALA A 1 95 ? 4.657 -1.102 -10.151 1.00 83.94 95 ALA A CA 1
ATOM 739 C C . ALA A 1 95 ? 3.535 -0.860 -9.127 1.00 83.94 95 ALA A C 1
ATOM 741 O O . ALA A 1 95 ? 3.289 -1.705 -8.266 1.00 83.94 95 ALA A O 1
ATOM 742 N N . LEU A 1 96 ? 2.792 0.244 -9.253 1.00 83.38 96 LEU A N 1
ATOM 743 C CA . LEU A 1 96 ? 1.650 0.538 -8.380 1.00 83.38 96 LEU A CA 1
ATOM 744 C C . LEU A 1 96 ? 0.516 -0.487 -8.540 1.00 83.38 96 LEU A C 1
ATOM 746 O O . LEU A 1 96 ? -0.078 -0.906 -7.545 1.00 83.38 96 LEU A O 1
ATOM 750 N N . ILE A 1 97 ? 0.229 -0.929 -9.769 1.00 83.62 97 ILE A N 1
ATOM 751 C CA . ILE A 1 97 ? -0.757 -1.989 -10.028 1.00 83.62 97 ILE A CA 1
ATOM 752 C C . ILE A 1 97 ? -0.290 -3.307 -9.407 1.00 83.62 97 ILE A C 1
ATOM 754 O O . ILE A 1 97 ? -1.081 -3.961 -8.729 1.00 83.62 97 ILE A O 1
ATOM 758 N N . ALA A 1 98 ? 0.981 -3.676 -9.579 1.00 82.56 98 ALA A N 1
ATOM 759 C CA . ALA A 1 98 ? 1.542 -4.895 -9.002 1.00 82.56 98 ALA A CA 1
ATOM 760 C C . ALA A 1 98 ? 1.422 -4.900 -7.471 1.00 82.56 98 ALA A C 1
ATOM 762 O O . ALA A 1 98 ? 0.909 -5.860 -6.900 1.00 82.56 98 ALA A O 1
ATOM 763 N N . VAL A 1 99 ? 1.789 -3.802 -6.805 1.00 80.62 99 VAL A N 1
ATOM 764 C CA . VAL A 1 99 ? 1.641 -3.656 -5.346 1.00 80.62 99 VAL A CA 1
ATOM 765 C C . VAL A 1 99 ? 0.176 -3.783 -4.922 1.00 80.62 99 VAL A C 1
ATOM 767 O O . VAL A 1 99 ? -0.136 -4.494 -3.964 1.00 80.62 99 VAL A O 1
ATOM 770 N N . LYS A 1 100 ? -0.747 -3.166 -5.668 1.00 76.19 100 LYS A N 1
ATOM 771 C CA . LYS A 1 100 ? -2.188 -3.226 -5.386 1.00 76.19 100 LYS A CA 1
ATOM 772 C C . LYS A 1 100 ? -2.768 -4.634 -5.562 1.00 76.19 100 LYS A C 1
ATOM 774 O O . LYS A 1 100 ? -3.592 -5.060 -4.750 1.00 76.19 100 LYS A O 1
ATOM 779 N N . VAL A 1 101 ? -2.344 -5.364 -6.594 1.00 82.00 101 VAL A N 1
ATOM 780 C CA . VAL A 1 101 ? -2.769 -6.749 -6.855 1.00 82.00 101 VAL A CA 1
ATOM 781 C C . VAL A 1 101 ? -2.205 -7.697 -5.799 1.00 82.00 101 VAL A C 1
ATOM 783 O O . VAL A 1 101 ? -2.969 -8.463 -5.211 1.00 82.00 101 VAL A O 1
ATOM 786 N N . THR A 1 102 ?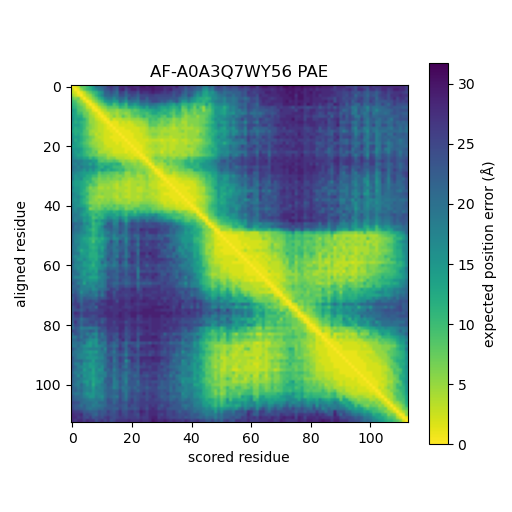 -0.911 -7.595 -5.491 1.00 78.75 102 THR A N 1
ATOM 787 C CA . THR A 1 102 ? -0.254 -8.398 -4.450 1.00 78.75 102 THR A CA 1
ATOM 788 C C . THR A 1 102 ? -0.909 -8.177 -3.094 1.00 78.75 102 THR A C 1
ATOM 790 O O . THR A 1 102 ? -1.209 -9.144 -2.396 1.00 78.75 102 THR A O 1
ATOM 793 N N . LYS A 1 103 ? -1.234 -6.925 -2.745 1.00 68.06 103 LYS A N 1
ATOM 794 C CA . LYS A 1 103 ? -1.990 -6.633 -1.525 1.00 68.06 103 LYS A CA 1
ATOM 795 C C . LYS A 1 103 ? -3.368 -7.298 -1.558 1.00 68.06 103 LYS A C 1
ATOM 797 O O . LYS A 1 103 ? -3.708 -8.008 -0.618 1.00 68.06 103 LYS A O 1
ATOM 802 N N . ARG A 1 104 ? -4.151 -7.148 -2.635 1.00 67.25 104 ARG A N 1
ATOM 803 C CA . ARG A 1 104 ? -5.475 -7.801 -2.732 1.00 67.25 104 ARG A CA 1
ATOM 804 C C . ARG A 1 104 ? -5.410 -9.325 -2.605 1.00 67.25 104 ARG A C 1
ATOM 806 O O . ARG A 1 104 ? -6.305 -9.905 -1.998 1.00 67.25 104 ARG A O 1
ATOM 813 N N . MET A 1 105 ? -4.385 -9.968 -3.161 1.00 72.19 105 MET A N 1
ATOM 814 C CA . MET A 1 105 ? -4.188 -11.414 -3.005 1.00 72.19 105 MET A CA 1
ATOM 815 C C . MET A 1 105 ? -3.773 -11.786 -1.577 1.00 72.19 105 MET A C 1
ATOM 817 O O . MET A 1 105 ? -4.319 -12.731 -1.020 1.00 72.19 105 MET A O 1
ATOM 821 N N . SER A 1 106 ? -2.877 -11.016 -0.955 1.00 65.62 106 SER A N 1
ATOM 822 C CA . SER A 1 106 ? -2.439 -11.256 0.427 1.00 65.62 106 SER A CA 1
ATOM 823 C C . SER A 1 106 ? -3.593 -11.118 1.432 1.00 65.62 106 SER A C 1
ATOM 825 O O . SER A 1 106 ? -3.761 -11.965 2.304 1.00 65.62 106 SER A O 1
ATOM 827 N N . PHE A 1 107 ? -4.474 -10.126 1.249 1.00 58.91 107 PHE A N 1
ATOM 828 C CA . PHE A 1 107 ? -5.691 -9.979 2.060 1.00 58.91 107 PHE A CA 1
ATOM 829 C C . PHE A 1 107 ? -6.705 -11.114 1.839 1.00 58.91 107 PHE A C 1
ATOM 831 O O . PHE A 1 107 ? -7.357 -11.528 2.793 1.00 58.91 107 PHE A O 1
ATOM 838 N N . LYS A 1 108 ? -6.816 -11.663 0.619 1.00 55.47 108 LYS A N 1
ATOM 839 C CA . LYS A 1 108 ? -7.653 -12.848 0.345 1.00 55.47 108 LYS A CA 1
ATOM 840 C C . LYS A 1 108 ? -7.130 -14.123 1.015 1.00 55.47 108 LYS A C 1
ATOM 842 O O . LYS A 1 108 ? -7.931 -14.962 1.397 1.00 55.47 108 LYS A O 1
ATOM 847 N N . ASN A 1 109 ? -5.814 -14.264 1.170 1.00 55.34 109 ASN A N 1
ATOM 848 C CA . ASN A 1 109 ? -5.204 -15.451 1.779 1.00 55.34 109 ASN A CA 1
ATOM 849 C C . ASN A 1 109 ? -5.227 -15.436 3.320 1.00 55.34 109 ASN A C 1
ATOM 851 O O . ASN A 1 109 ? -5.022 -16.479 3.932 1.00 55.34 109 ASN A O 1
ATOM 855 N N . LEU A 1 110 ? -5.465 -14.277 3.949 1.00 52.00 110 LEU A N 1
ATOM 856 C CA . LEU A 1 110 ? -5.522 -14.128 5.412 1.00 52.00 110 LEU A CA 1
ATOM 857 C C . LEU A 1 110 ? -6.937 -14.274 5.997 1.00 52.00 110 LEU A C 1
ATOM 859 O O . LEU A 1 110 ? -7.076 -14.401 7.210 1.00 52.00 110 LEU A O 1
ATOM 8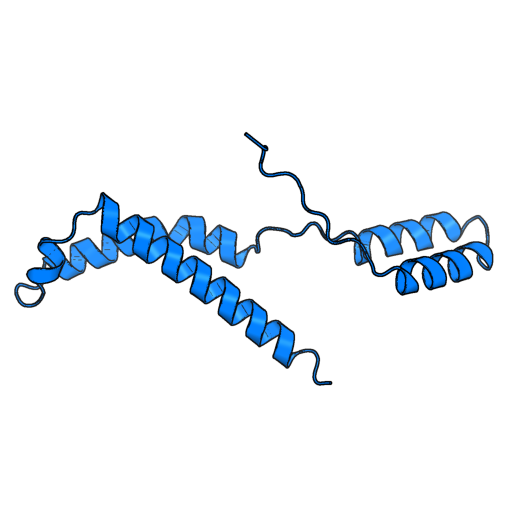63 N N . HIS A 1 111 ? -7.973 -14.297 5.156 1.00 45.28 111 HIS A N 1
ATOM 864 C CA . HIS A 1 111 ? -9.341 -14.635 5.548 1.00 45.28 111 HIS A CA 1
ATOM 865 C C . HIS A 1 111 ? -9.826 -15.773 4.635 1.00 45.28 111 HIS A C 1
ATOM 867 O O . HIS A 1 111 ? -10.496 -15.510 3.632 1.00 45.28 111 HIS A O 1
ATOM 873 N N . PRO A 1 112 ? -9.427 -17.032 4.907 1.00 42.38 112 PRO A N 1
ATOM 874 C CA . PRO A 1 112 ? -10.057 -18.164 4.254 1.00 42.38 112 PRO A CA 1
ATOM 875 C C . PRO A 1 112 ? -11.513 -18.180 4.729 1.00 42.38 112 PRO A C 1
ATOM 877 O O . PRO A 1 112 ? -11.780 -18.141 5.928 1.00 42.38 112 PRO A O 1
ATOM 880 N N . THR A 1 113 ? -12.435 -18.130 3.774 1.00 44.47 113 THR A N 1
ATOM 881 C CA . THR A 1 113 ? -13.851 -18.462 3.981 1.00 44.47 113 THR A CA 1
ATOM 882 C C . THR A 1 113 ? -14.013 -19.790 4.697 1.00 44.47 113 THR A C 1
ATOM 884 O O . THR A 1 113 ? -13.266 -20.721 4.309 1.00 44.47 113 THR A O 1
#

Solvent-accessible surface area (backbone atoms only — not comparable to full-atom values): 6654 Å² total; per-residue (Å²): 134,82,70,93,66,88,58,62,52,73,69,54,72,65,60,51,52,54,48,52,53,57,45,71,75,43,55,80,83,50,33,66,54,56,51,52,51,48,45,68,70,44,58,44,63,67,62,77,44,68,68,53,53,51,45,66,66,46,33,43,61,49,43,50,50,54,49,58,59,42,56,72,40,79,91,38,51,73,67,59,71,56,53,68,88,54,52,26,59,50,54,33,53,51,51,51,50,49,53,53,50,53,48,55,51,54,58,53,69,75,56,76,128

Secondary structure (DSSP, 8-state):
-------B-PPPHHHHHHHHHHHHHS-HHHHHHHHHHHHHHH--B----HHHHHHHHHHHHHHHHHHHHHTTSGGGTHHHHS-HHHHHHHHHHHHHHHHHHHHHHHHHHHS--

Sequence (113 aa):
MALPDKHYDVPSNKEIEDFFKQWNESNEENKNKIFSDFMLKNVNLSKVDDAMMITGIVAPPAAMMAKRTGQSVPQLSVMKAIPDVIFVPTATILALIAVKVTKRMSFKNLHPT

Radius of gyration: 22.88 Å; Cα contacts (8 Å, |Δi|>4): 54; chains: 1; bounding box: 51×38×61 Å

Organism: Cicer arietinum (NCBI:txid3827)

Mean predicted aligned error: 15.3 Å

Foldseek 3Di:
DDDPDFDWDADDPVLVVVLVVVLVPDDPVCNVVSVVVCCVPRRDGPPCPPQLVVLLVVQLVVQVVVLVVLCVDVVSVVSVPDDSVPRSVVSSVVSNVVVVVVVVVVVCVVDDD

pLDDT: mean 71.93, std 12.79, range [34.09, 87.62]